Protein AF-A0A9Q3K5D6-F1 (afdb_monomer_lite)

Radius of gyration: 38.08 Å; chains: 1; bounding box: 99×66×70 Å

Structure (mmCIF, N/CA/C/O backbone):
data_AF-A0A9Q3K5D6-F1
#
_entry.id   AF-A0A9Q3K5D6-F1
#
loop_
_atom_site.group_PDB
_atom_site.id
_atom_site.type_symbol
_atom_site.label_atom_id
_atom_site.label_alt_id
_atom_site.label_comp_id
_atom_site.label_asym_id
_atom_site.label_entity_id
_atom_site.label_seq_id
_atom_site.pdbx_PDB_ins_code
_atom_site.Cartn_x
_atom_site.Cartn_y
_atom_site.Cartn_z
_atom_site.occupancy
_atom_site.B_iso_or_equiv
_atom_site.auth_seq_id
_atom_site.auth_comp_id
_atom_site.auth_asym_id
_atom_site.auth_atom_id
_atom_site.pdbx_PDB_model_num
ATOM 1 N N . MET A 1 1 ? 55.828 21.692 -36.231 1.00 49.97 1 MET A N 1
ATOM 2 C CA . MET A 1 1 ? 55.395 22.038 -37.602 1.00 49.97 1 MET A CA 1
ATOM 3 C C . MET A 1 1 ? 53.949 21.672 -37.956 1.00 49.97 1 MET A C 1
ATOM 5 O O . MET A 1 1 ? 53.431 22.328 -38.838 1.00 49.97 1 MET A O 1
ATOM 9 N N . ILE A 1 2 ? 53.250 20.724 -37.306 1.00 55.28 2 ILE A N 1
ATOM 10 C CA . ILE A 1 2 ? 51.821 20.450 -37.631 1.00 55.28 2 ILE A CA 1
ATOM 11 C C . ILE A 1 2 ? 50.836 21.124 -36.650 1.00 55.28 2 ILE A C 1
ATOM 13 O O . ILE A 1 2 ? 49.749 21.526 -37.046 1.00 55.28 2 ILE A O 1
ATOM 17 N N . LYS A 1 3 ? 51.221 21.328 -35.381 1.00 54.69 3 LYS A N 1
ATOM 18 C CA . LYS A 1 3 ? 50.350 21.934 -34.349 1.00 54.69 3 LYS A CA 1
ATOM 19 C C . LYS A 1 3 ? 50.015 23.411 -34.588 1.00 54.69 3 LYS A C 1
ATOM 21 O O . LYS A 1 3 ? 48.987 23.867 -34.122 1.00 54.69 3 LYS A O 1
ATOM 26 N N . GLU A 1 4 ? 50.862 24.134 -35.314 1.00 62.00 4 GLU A N 1
ATOM 27 C CA . GLU A 1 4 ? 50.670 25.563 -35.617 1.00 62.00 4 GLU A CA 1
ATOM 28 C C . GLU A 1 4 ? 49.671 25.796 -36.763 1.00 62.00 4 GLU A C 1
ATOM 30 O O . GLU A 1 4 ? 49.126 26.886 -36.890 1.00 62.00 4 GLU A O 1
ATOM 35 N N . LEU A 1 5 ? 49.410 24.769 -37.583 1.00 63.47 5 LEU A N 1
ATOM 36 C CA . LEU A 1 5 ? 48.482 24.825 -38.720 1.00 63.47 5 LEU A CA 1
ATOM 37 C C . LEU A 1 5 ? 47.028 24.526 -38.328 1.00 63.47 5 LEU A C 1
ATOM 39 O O . LEU A 1 5 ? 46.110 24.832 -39.087 1.00 63.47 5 LEU A O 1
ATOM 43 N N . HIS A 1 6 ? 46.804 23.916 -37.165 1.00 63.66 6 HIS A N 1
ATOM 44 C CA . HIS A 1 6 ? 45.480 23.517 -36.706 1.00 63.66 6 HIS A CA 1
ATOM 45 C C . HIS A 1 6 ? 45.083 24.346 -35.480 1.00 63.66 6 HIS A C 1
ATOM 47 O O . HIS A 1 6 ? 45.896 24.579 -34.592 1.00 63.66 6 HIS A O 1
ATOM 53 N N . GLY A 1 7 ? 43.836 24.828 -35.458 1.00 69.88 7 GLY A N 1
ATOM 54 C CA . GLY A 1 7 ? 43.315 25.691 -34.394 1.00 69.88 7 GLY A CA 1
ATOM 55 C C . GLY A 1 7 ? 43.288 25.028 -33.004 1.00 69.88 7 GLY A C 1
ATOM 56 O O . GLY A 1 7 ? 43.701 23.879 -32.848 1.00 69.88 7 GLY A O 1
ATOM 57 N N . PRO A 1 8 ? 42.737 25.705 -31.980 1.00 75.12 8 PRO A N 1
ATOM 58 C CA . PRO A 1 8 ? 42.823 25.278 -30.575 1.00 75.12 8 PRO A CA 1
ATOM 59 C C . PRO A 1 8 ? 42.240 23.884 -30.274 1.00 75.12 8 PRO A C 1
ATOM 61 O O . PRO A 1 8 ? 42.537 23.315 -29.230 1.00 75.12 8 PRO A O 1
ATOM 64 N N . ASN A 1 9 ? 41.448 23.312 -31.187 1.00 69.44 9 ASN A N 1
ATOM 65 C CA . ASN A 1 9 ? 40.806 22.003 -31.035 1.00 69.44 9 ASN A CA 1
ATOM 66 C C . ASN A 1 9 ? 41.599 20.844 -31.674 1.00 69.44 9 ASN A C 1
ATOM 68 O O . ASN A 1 9 ? 41.052 19.761 -31.880 1.00 69.44 9 ASN A O 1
ATOM 72 N N . ALA A 1 10 ? 42.862 21.059 -32.045 1.00 77.31 10 ALA A N 1
ATOM 73 C CA . ALA A 1 10 ? 43.699 20.026 -32.643 1.00 77.31 10 ALA A CA 1
ATOM 74 C C . ALA A 1 10 ? 44.128 18.967 -31.613 1.00 77.31 10 ALA A C 1
ATOM 76 O O . ALA A 1 10 ? 44.641 19.298 -30.545 1.00 77.31 10 ALA A O 1
ATOM 77 N N . VAL A 1 11 ? 43.982 17.685 -31.962 1.00 69.50 11 VAL A N 1
ATOM 78 C CA . VAL A 1 11 ? 44.403 16.552 -31.122 1.00 69.50 11 VAL A CA 1
ATOM 79 C C . VAL A 1 11 ? 45.403 15.692 -31.889 1.00 69.50 11 VAL A C 1
ATOM 81 O O . VAL A 1 11 ? 45.169 15.326 -33.039 1.00 69.50 11 VAL A O 1
ATOM 84 N N . GLN A 1 12 ? 46.528 15.371 -31.248 1.00 76.12 12 GLN A N 1
ATOM 85 C CA . GLN A 1 12 ? 47.529 14.448 -31.776 1.00 76.12 12 GLN A CA 1
ATOM 86 C C . GLN A 1 12 ? 47.226 13.040 -31.258 1.00 76.12 12 GLN A C 1
ATOM 88 O O . GLN A 1 12 ? 47.147 12.832 -30.049 1.00 76.12 12 GLN A O 1
ATOM 93 N N . LEU A 1 13 ? 47.055 12.088 -32.173 1.00 75.69 13 LEU A N 1
ATOM 94 C CA . LEU A 1 13 ? 46.846 10.679 -31.851 1.00 75.69 13 LEU A CA 1
ATOM 95 C C . LEU A 1 13 ? 48.121 9.900 -32.171 1.00 75.69 13 LEU A C 1
ATOM 97 O O . LEU A 1 13 ? 48.569 9.887 -33.316 1.00 75.69 13 LEU A O 1
ATOM 101 N N . GLU A 1 14 ? 48.696 9.253 -31.162 1.00 81.75 14 GLU A N 1
ATOM 102 C CA . GLU A 1 14 ? 49.824 8.334 -31.325 1.00 81.75 14 GLU A CA 1
ATOM 103 C C . GLU A 1 14 ? 49.285 6.901 -31.378 1.00 81.75 14 GLU A C 1
ATOM 105 O O . GLU A 1 14 ? 48.684 6.416 -30.420 1.00 81.75 14 GLU A O 1
ATOM 110 N N . LEU A 1 15 ? 49.446 6.235 -32.524 1.00 78.00 15 LEU A N 1
ATOM 111 C CA . LEU A 1 15 ? 48.993 4.857 -32.726 1.00 78.00 15 LEU A CA 1
ATOM 112 C C . LEU A 1 15 ? 50.128 3.886 -32.383 1.00 78.00 15 LEU A C 1
ATOM 114 O O . LEU A 1 15 ? 51.263 4.085 -32.812 1.00 78.00 15 LEU A O 1
ATOM 118 N N . THR A 1 16 ? 49.826 2.817 -31.647 1.00 83.69 16 THR A N 1
ATOM 119 C CA . THR A 1 16 ? 50.802 1.788 -31.249 1.00 83.69 16 THR A CA 1
ATOM 120 C C . THR A 1 16 ? 50.318 0.380 -31.614 1.00 83.69 16 THR A C 1
ATOM 122 O O . THR A 1 16 ? 49.123 0.134 -31.798 1.00 83.69 16 THR A O 1
ATOM 125 N N . GLY A 1 17 ? 51.259 -0.561 -31.762 1.00 82.56 17 GLY A N 1
ATOM 126 C CA . GLY A 1 17 ? 50.966 -1.971 -32.048 1.00 82.56 17 GLY A CA 1
ATOM 127 C C . GLY A 1 17 ? 50.401 -2.226 -33.453 1.00 82.56 17 GLY A C 1
ATOM 128 O O . GLY A 1 17 ? 50.842 -1.639 -34.437 1.00 82.56 17 GLY A O 1
ATOM 129 N N . GLU A 1 18 ? 49.407 -3.108 -33.560 1.00 76.94 18 GLU A N 1
ATOM 130 C CA . GLU A 1 18 ? 48.822 -3.566 -34.837 1.00 76.94 18 GLU A CA 1
ATOM 131 C C . GLU A 1 18 ? 48.029 -2.489 -35.604 1.00 76.94 18 GLU A C 1
ATOM 133 O O . GLU A 1 18 ? 47.612 -2.698 -36.745 1.00 76.94 18 GLU A O 1
ATOM 138 N N . VAL A 1 19 ? 47.785 -1.335 -34.979 1.00 73.31 19 VAL A N 1
ATOM 139 C CA . VAL A 1 19 ? 46.984 -0.238 -35.543 1.00 73.31 19 VAL A CA 1
ATOM 140 C C . VAL A 1 19 ? 47.844 0.724 -36.372 1.00 73.31 19 VAL A C 1
ATOM 142 O O . VAL A 1 19 ? 47.303 1.481 -37.169 1.00 73.31 19 VAL A O 1
ATOM 145 N N . VAL A 1 20 ? 49.178 0.643 -36.266 1.00 78.44 20 VAL A N 1
ATOM 146 C CA . VAL A 1 20 ? 50.133 1.481 -37.023 1.00 78.44 20 VAL A CA 1
ATOM 147 C C . VAL A 1 20 ? 49.985 1.293 -38.537 1.00 78.44 20 VAL A C 1
ATOM 149 O O . VAL A 1 20 ? 50.098 2.251 -39.295 1.00 78.44 20 VAL A O 1
ATOM 152 N N . ASN A 1 21 ? 49.675 0.069 -38.972 1.00 79.19 21 ASN A N 1
ATOM 153 C CA . ASN A 1 21 ? 49.534 -0.274 -40.390 1.00 79.19 21 ASN A CA 1
ATOM 154 C C . ASN A 1 21 ? 48.102 -0.092 -40.925 1.00 79.19 21 ASN A C 1
ATOM 156 O O . ASN A 1 21 ? 47.855 -0.331 -42.106 1.00 79.19 21 ASN A O 1
ATOM 160 N N . LYS A 1 22 ? 47.139 0.286 -40.073 1.00 80.50 22 LYS A N 1
ATOM 161 C CA . LYS A 1 22 ? 45.743 0.498 -40.476 1.00 80.50 22 LYS A CA 1
ATOM 162 C C . LYS A 1 22 ? 45.529 1.967 -40.821 1.00 80.50 22 LYS A C 1
ATOM 164 O O . LYS A 1 22 ? 45.903 2.853 -40.059 1.00 80.50 22 LYS A O 1
ATOM 169 N N . GLN A 1 23 ? 44.876 2.228 -41.951 1.00 78.00 23 GLN A N 1
ATOM 170 C CA . GLN A 1 23 ? 44.494 3.587 -42.320 1.00 78.00 23 GLN A CA 1
ATOM 171 C C . GLN A 1 23 ? 43.467 4.125 -41.308 1.00 78.00 23 GLN A C 1
ATOM 173 O O . GLN A 1 23 ? 42.450 3.461 -41.074 1.00 78.00 23 GLN A O 1
ATOM 178 N N . PRO A 1 24 ? 43.698 5.303 -40.696 1.00 76.44 24 PRO A N 1
ATOM 179 C CA . PRO A 1 24 ? 42.748 5.869 -39.752 1.00 76.44 24 PRO A CA 1
ATOM 180 C C . PRO A 1 24 ? 41.472 6.278 -40.496 1.00 76.44 24 PRO A C 1
ATOM 182 O O . PRO A 1 24 ? 41.465 7.236 -41.266 1.00 76.44 24 PRO A O 1
ATOM 185 N N . ASN A 1 25 ? 40.385 5.546 -40.257 1.00 78.88 25 ASN A N 1
ATOM 186 C CA . ASN A 1 25 ? 39.057 5.883 -40.755 1.00 78.88 25 ASN A CA 1
ATOM 187 C C . ASN A 1 25 ? 38.267 6.553 -39.636 1.00 78.88 25 ASN A C 1
ATOM 189 O O . ASN A 1 25 ? 37.804 5.895 -38.704 1.00 78.88 25 ASN A O 1
ATOM 193 N N . PHE A 1 26 ? 38.104 7.869 -39.735 1.00 75.06 26 PHE A N 1
ATOM 194 C CA . PHE A 1 26 ? 37.201 8.594 -38.853 1.00 75.06 26 PHE A CA 1
ATOM 195 C C . PHE A 1 26 ? 35.790 8.529 -39.434 1.00 75.06 26 PHE A C 1
ATOM 197 O O . PHE A 1 26 ? 35.598 8.879 -40.602 1.00 75.06 26 PHE A O 1
ATOM 204 N N . PRO A 1 27 ? 34.781 8.095 -38.662 1.00 79.31 27 PRO A N 1
ATOM 205 C CA . PRO A 1 27 ? 33.408 8.187 -39.121 1.00 79.31 27 PRO A CA 1
ATOM 206 C C . PRO A 1 27 ? 33.080 9.646 -39.450 1.00 79.31 27 PRO A C 1
ATOM 208 O O . PRO A 1 27 ? 33.392 10.565 -38.693 1.00 79.31 27 PRO A O 1
ATOM 211 N N . VAL A 1 28 ? 32.424 9.854 -40.593 1.00 66.69 28 VAL A N 1
ATOM 212 C CA . VAL A 1 28 ? 32.091 11.183 -41.142 1.00 66.69 28 VAL A CA 1
ATOM 213 C C . VAL A 1 28 ? 31.254 12.023 -40.160 1.00 66.69 28 VAL A C 1
ATOM 215 O O . VAL A 1 28 ? 31.229 13.250 -40.243 1.00 66.69 28 VAL A O 1
ATOM 218 N N . SER A 1 29 ? 30.606 11.378 -39.185 1.00 66.06 29 SER A N 1
ATOM 219 C CA . SER A 1 29 ? 29.871 12.017 -38.091 1.00 66.06 29 SER A CA 1
ATOM 220 C C . SER A 1 29 ? 30.747 12.749 -37.067 1.00 66.06 29 SER A C 1
ATOM 222 O O . SER A 1 29 ? 30.223 13.613 -36.375 1.00 66.06 29 SER A O 1
ATOM 224 N N . LEU A 1 30 ? 32.046 12.445 -36.962 1.00 65.25 30 LEU A N 1
ATOM 225 C CA . LEU A 1 30 ? 32.978 13.160 -36.073 1.00 65.25 30 LEU A CA 1
ATOM 226 C C . LEU A 1 30 ? 33.558 14.427 -36.711 1.00 65.25 30 LEU A C 1
ATOM 228 O O . LEU A 1 30 ? 34.052 15.299 -36.007 1.00 65.25 30 LEU A O 1
ATOM 232 N N . ILE A 1 31 ? 33.500 14.528 -38.040 1.00 68.50 31 ILE A N 1
ATOM 233 C CA . ILE A 1 31 ? 34.014 15.680 -38.794 1.00 68.50 31 ILE A CA 1
ATOM 234 C C . ILE A 1 31 ? 32.974 16.805 -38.830 1.00 68.50 31 ILE A C 1
ATOM 236 O O . ILE A 1 31 ? 33.317 17.981 -38.937 1.00 68.50 31 ILE A O 1
ATOM 240 N N . LYS A 1 32 ? 31.685 16.459 -38.746 1.00 74.44 32 LYS A N 1
ATOM 241 C CA . LYS A 1 32 ? 30.605 17.440 -38.821 1.00 74.44 32 LYS A CA 1
ATOM 242 C C . LYS A 1 32 ? 30.405 18.115 -37.461 1.00 74.44 32 LYS A C 1
ATOM 244 O O . LYS A 1 32 ? 30.108 17.418 -36.492 1.00 74.44 32 LYS A O 1
ATOM 249 N N . PRO A 1 33 ? 30.503 19.452 -37.376 1.00 70.44 33 PRO A N 1
ATOM 250 C CA . PRO A 1 33 ? 30.134 20.156 -36.160 1.00 70.44 33 PRO A CA 1
ATOM 251 C C . PRO A 1 33 ? 28.634 19.961 -35.909 1.00 70.44 33 PRO A C 1
ATOM 253 O O . PRO A 1 33 ? 27.808 20.251 -36.775 1.00 70.44 33 PRO A O 1
ATOM 256 N N . TYR A 1 34 ? 28.277 19.465 -34.724 1.00 72.38 34 TYR A N 1
ATOM 257 C CA . TYR A 1 34 ? 26.889 19.457 -34.273 1.00 72.38 34 TYR A CA 1
ATOM 258 C C . TYR A 1 34 ? 26.509 20.889 -33.894 1.00 72.38 34 TYR A C 1
ATOM 260 O O . TYR A 1 34 ? 26.750 21.324 -32.770 1.00 72.38 34 TYR A O 1
ATOM 268 N N . SER A 1 35 ? 25.950 21.644 -34.839 1.00 73.38 35 SER A N 1
ATOM 269 C CA . SER A 1 35 ? 25.267 22.890 -34.507 1.00 73.38 35 SER A CA 1
ATOM 270 C C . SER A 1 35 ? 23.906 22.581 -33.887 1.00 73.38 35 SER A C 1
ATOM 272 O O . SER A 1 35 ? 23.237 21.599 -34.231 1.00 73.38 35 SER A O 1
ATOM 274 N N . SER A 1 36 ? 23.477 23.430 -32.955 1.00 74.69 36 SER A N 1
ATOM 275 C CA . SER A 1 36 ? 22.073 23.476 -32.561 1.00 74.69 36 SER A CA 1
ATOM 276 C C . SER A 1 36 ? 21.225 23.701 -33.812 1.00 74.69 36 SER A C 1
ATOM 278 O O . SER A 1 36 ? 21.538 24.580 -34.610 1.00 74.69 36 SER A O 1
ATOM 280 N N . SER A 1 37 ? 20.160 22.923 -33.996 1.00 73.62 37 SER A N 1
ATOM 281 C CA . SER A 1 37 ? 19.261 23.122 -35.132 1.00 73.62 37 SER A CA 1
ATOM 282 C C . SER A 1 37 ? 18.631 24.515 -35.085 1.00 73.62 37 SER A C 1
ATOM 284 O O . SER A 1 37 ? 18.013 24.856 -34.072 1.00 73.62 37 SER A O 1
ATOM 286 N N . ASP A 1 38 ? 18.732 25.270 -36.180 1.00 78.25 38 ASP A N 1
ATOM 287 C CA . ASP A 1 38 ? 18.097 26.582 -36.313 1.00 78.25 38 ASP A CA 1
ATOM 288 C C . ASP A 1 38 ? 16.581 26.469 -36.138 1.00 78.25 38 ASP A C 1
ATOM 290 O O . ASP A 1 38 ? 15.887 25.792 -36.904 1.00 78.25 38 ASP A O 1
ATOM 294 N N . LYS A 1 39 ? 16.063 27.134 -35.101 1.00 75.69 39 LYS A N 1
ATOM 295 C CA . LYS A 1 39 ? 14.637 27.104 -34.745 1.00 75.69 39 LYS A CA 1
ATOM 296 C C . LYS A 1 39 ? 13.756 27.780 -35.798 1.00 75.69 39 LYS A C 1
ATOM 298 O O . LYS A 1 39 ? 12.592 27.413 -35.926 1.00 75.69 39 LYS A O 1
ATOM 303 N N . GLU A 1 40 ? 14.314 28.725 -36.552 1.00 75.94 40 GLU A N 1
ATOM 304 C CA . GLU A 1 40 ? 13.621 29.443 -37.628 1.00 75.94 40 GLU A CA 1
ATOM 305 C C . GLU A 1 40 ? 13.468 28.576 -38.885 1.00 75.94 40 GLU A C 1
ATOM 307 O O . GLU A 1 40 ? 12.383 28.515 -39.458 1.00 75.94 40 GLU A O 1
ATOM 312 N N . LEU A 1 41 ? 14.512 27.828 -39.268 1.00 77.50 41 LEU A N 1
ATOM 313 C CA . LEU A 1 41 ? 14.459 26.896 -40.403 1.00 77.50 41 LEU A CA 1
ATOM 314 C C . LEU A 1 41 ? 13.640 25.633 -40.107 1.00 77.50 41 LEU A C 1
ATOM 316 O O . LEU A 1 41 ? 13.067 25.040 -41.019 1.00 77.50 41 LEU A O 1
ATOM 320 N N . PHE A 1 42 ? 13.595 25.197 -38.845 1.00 77.06 42 PHE A N 1
ATOM 321 C CA . PHE A 1 42 ? 12.948 23.947 -38.445 1.00 77.06 42 PHE A CA 1
ATOM 322 C C . PHE A 1 42 ? 11.908 24.154 -37.337 1.00 77.06 42 PHE A C 1
ATOM 324 O O . PHE A 1 42 ? 11.942 23.480 -36.304 1.00 77.06 42 PHE A O 1
ATOM 331 N N . SER A 1 43 ? 10.942 25.044 -37.570 1.00 76.94 43 SER A N 1
ATOM 332 C CA . SER A 1 43 ? 9.868 25.383 -36.620 1.00 76.94 43 SER A CA 1
ATOM 333 C C . SER A 1 43 ? 9.036 24.178 -36.148 1.00 76.94 43 SER A C 1
ATOM 335 O O . SER A 1 43 ? 8.571 24.151 -35.008 1.00 76.94 43 SER A O 1
ATOM 337 N N . LEU A 1 44 ? 8.919 23.137 -36.979 1.00 75.81 44 LEU A N 1
ATOM 338 C CA . LEU A 1 44 ? 8.206 21.887 -36.677 1.00 75.81 44 LEU A CA 1
ATOM 339 C C . LEU A 1 44 ? 8.962 20.939 -35.727 1.00 75.81 44 LEU A C 1
ATOM 341 O O . LEU A 1 44 ? 8.393 19.952 -35.270 1.00 75.81 44 LEU A O 1
ATOM 345 N N . ARG A 1 45 ? 10.243 21.200 -35.421 1.00 74.62 45 ARG A N 1
ATOM 346 C CA . ARG A 1 45 ? 11.021 20.401 -34.450 1.00 74.62 45 ARG A CA 1
ATOM 347 C C . ARG A 1 45 ? 10.796 20.824 -33.003 1.00 74.62 45 ARG A C 1
ATOM 349 O O . ARG A 1 45 ? 11.315 20.171 -32.095 1.00 74.62 45 ARG A O 1
ATOM 356 N N . ASN A 1 46 ? 10.041 21.897 -32.775 1.00 75.25 46 ASN A N 1
ATOM 357 C CA . ASN A 1 46 ? 9.609 22.260 -31.438 1.00 75.25 46 ASN A CA 1
ATOM 358 C C . ASN A 1 46 ? 8.681 21.154 -30.933 1.00 75.25 46 ASN A C 1
ATOM 360 O O . ASN A 1 46 ? 7.562 20.998 -31.417 1.00 75.25 46 ASN A O 1
ATOM 364 N N . LYS A 1 47 ? 9.182 20.341 -29.996 1.00 72.62 47 LYS A N 1
ATOM 365 C CA . LYS A 1 47 ? 8.357 19.329 -29.339 1.00 72.62 47 LYS A CA 1
ATOM 366 C C . LYS A 1 47 ? 7.171 20.055 -28.699 1.00 72.62 47 LYS A C 1
ATOM 368 O O . LYS A 1 47 ? 7.412 21.056 -28.016 1.00 72.62 47 LYS A O 1
ATOM 373 N N . PRO A 1 48 ? 5.928 19.590 -28.908 1.00 77.38 48 PRO A N 1
ATOM 374 C CA . PRO A 1 48 ? 4.808 20.136 -28.163 1.00 77.38 48 PRO A CA 1
ATOM 375 C C . PRO A 1 48 ? 5.118 20.010 -26.664 1.00 77.38 48 PRO A C 1
ATOM 377 O O . PRO A 1 48 ? 5.805 19.055 -26.269 1.00 77.38 48 PRO A O 1
ATOM 380 N N . PRO A 1 49 ? 4.672 20.967 -25.832 1.00 76.06 49 PRO A N 1
ATOM 381 C CA . PRO A 1 49 ? 4.756 20.799 -24.394 1.00 76.06 49 PRO A CA 1
ATOM 382 C C . PRO A 1 49 ? 4.122 19.452 -24.050 1.00 76.06 49 PRO A C 1
ATOM 384 O O . PRO A 1 49 ? 2.993 19.175 -24.451 1.00 76.06 49 PRO A O 1
ATOM 387 N N . LEU A 1 50 ? 4.884 18.586 -23.382 1.00 75.44 50 LEU A N 1
ATOM 388 C CA . LEU A 1 50 ? 4.345 17.339 -22.862 1.00 75.44 50 LEU A CA 1
ATOM 389 C C . LEU A 1 50 ? 3.269 17.717 -21.846 1.00 75.44 50 LEU A C 1
ATOM 391 O O . LEU A 1 50 ? 3.592 18.230 -20.774 1.00 75.44 50 LEU A O 1
ATOM 395 N N . GLU A 1 51 ? 2.006 17.486 -22.193 1.00 78.06 51 GLU A N 1
ATOM 396 C CA . GLU A 1 51 ? 0.923 17.485 -21.219 1.00 78.06 51 GLU A CA 1
ATOM 397 C C . GLU A 1 51 ? 1.203 16.337 -20.253 1.00 78.06 51 GLU A C 1
ATOM 399 O O . GLU A 1 51 ? 1.054 15.159 -20.582 1.00 78.06 51 GLU A O 1
ATOM 404 N N . VAL A 1 52 ? 1.713 16.681 -19.072 1.00 76.12 52 VAL A N 1
ATOM 405 C CA . VAL A 1 52 ? 1.853 15.719 -17.986 1.00 76.12 52 VAL A CA 1
ATOM 406 C C . VAL A 1 52 ? 0.429 15.405 -17.532 1.00 76.12 52 VAL A C 1
ATOM 408 O O . VAL A 1 52 ? -0.267 16.330 -17.108 1.00 76.12 52 VAL A O 1
ATOM 411 N N . PRO A 1 53 ? -0.047 14.152 -17.637 1.00 78.62 53 PRO A N 1
ATOM 412 C CA . PRO A 1 53 ? -1.371 13.817 -17.143 1.00 78.62 53 PRO A CA 1
ATOM 413 C C . PRO A 1 53 ? -1.434 14.155 -15.652 1.00 78.62 53 PRO A C 1
ATOM 415 O O . PRO A 1 53 ? -0.532 13.791 -14.893 1.00 78.62 53 PRO A O 1
ATOM 418 N N . HIS A 1 54 ? -2.482 14.872 -15.240 1.00 71.75 54 HIS A N 1
ATOM 419 C CA . HIS A 1 54 ? -2.737 15.128 -13.829 1.00 71.75 54 HIS A CA 1
ATOM 420 C C . HIS A 1 54 ? -2.866 13.777 -13.116 1.00 71.75 54 HIS A C 1
ATOM 422 O O . HIS A 1 54 ? -3.782 13.005 -13.394 1.00 71.75 54 HIS A O 1
ATOM 428 N N . LEU A 1 55 ? -1.921 13.474 -12.224 1.00 66.38 55 LEU A N 1
ATOM 429 C CA . LEU A 1 55 ? -2.072 12.383 -11.271 1.00 66.38 55 LEU A CA 1
ATOM 430 C C . LEU A 1 55 ? -3.254 12.757 -10.381 1.00 66.38 55 LEU A C 1
ATOM 432 O O . LEU A 1 55 ? -3.178 13.750 -9.661 1.00 66.38 55 LEU A O 1
ATOM 436 N N . GLU A 1 56 ? -4.351 12.007 -10.464 1.00 65.88 56 GLU A N 1
ATOM 437 C CA . GLU A 1 56 ? -5.467 12.162 -9.537 1.00 65.88 56 GLU A CA 1
ATOM 438 C C . GLU A 1 56 ? -4.934 11.955 -8.112 1.00 65.88 56 GLU A C 1
ATOM 440 O O . GLU A 1 56 ? -4.629 10.838 -7.685 1.00 65.88 56 GLU A O 1
ATOM 445 N N . GLU A 1 57 ? -4.758 13.053 -7.379 1.00 63.19 57 GLU A N 1
ATOM 446 C CA . GLU A 1 57 ? -4.418 13.026 -5.964 1.00 63.19 57 GLU A CA 1
ATOM 447 C C . GLU A 1 57 ? -5.623 12.493 -5.190 1.00 63.19 57 GLU A C 1
ATOM 449 O O . GLU A 1 57 ? -6.465 13.242 -4.705 1.00 63.19 57 GLU A O 1
ATOM 454 N N . GLY A 1 58 ? -5.717 11.171 -5.080 1.00 60.09 58 GLY A N 1
ATOM 455 C CA . GLY A 1 58 ? -6.658 10.544 -4.165 1.00 60.09 58 GLY A CA 1
ATOM 456 C C . GLY A 1 58 ? -7.417 9.376 -4.754 1.00 60.09 58 GLY A C 1
ATOM 457 O O . GLY A 1 58 ? -8.644 9.355 -4.705 1.00 60.09 58 GLY A O 1
ATOM 458 N N . GLU A 1 59 ? -6.712 8.330 -5.187 1.00 61.78 59 GLU A N 1
ATOM 459 C CA . GLU A 1 59 ? -7.325 7.012 -5.056 1.00 61.78 59 GLU A CA 1
ATOM 460 C C . GLU A 1 59 ? -7.671 6.810 -3.573 1.00 61.78 59 GLU A C 1
ATOM 462 O O . GLU A 1 59 ? -6.784 6.773 -2.711 1.00 61.78 59 GLU A O 1
ATOM 467 N N . GLU A 1 60 ? -8.968 6.721 -3.267 1.00 66.75 60 GLU A N 1
ATOM 468 C CA . GLU A 1 60 ? -9.460 6.416 -1.927 1.00 66.75 60 GLU A CA 1
ATOM 469 C C . GLU A 1 60 ? -8.664 5.238 -1.357 1.00 66.75 60 GLU A C 1
ATOM 471 O O . GLU A 1 60 ? -8.607 4.158 -1.954 1.00 66.75 60 GLU A O 1
ATOM 476 N N . GLN A 1 61 ? -8.016 5.444 -0.209 1.00 70.50 61 GLN A N 1
ATOM 477 C CA . GLN A 1 61 ? -7.136 4.448 0.396 1.00 70.50 61 GLN A CA 1
ATOM 478 C C . GLN A 1 61 ? -7.941 3.213 0.816 1.00 70.50 61 GLN A C 1
ATOM 480 O O . GLN A 1 61 ? -8.485 3.125 1.920 1.00 70.50 61 GLN A O 1
ATOM 485 N N . LYS A 1 62 ? -8.029 2.231 -0.085 1.00 82.19 62 LYS A N 1
ATOM 486 C CA . LYS A 1 62 ? -8.748 0.981 0.161 1.00 82.19 62 LYS A CA 1
ATOM 487 C C . LYS A 1 62 ? -7.934 0.116 1.114 1.00 82.19 62 LYS A C 1
ATOM 489 O O . LYS A 1 62 ? -6.866 -0.402 0.776 1.00 82.19 62 LYS A O 1
ATOM 494 N N . THR A 1 63 ? -8.464 -0.043 2.319 1.00 85.12 63 THR A N 1
ATOM 495 C CA . THR A 1 63 ? -7.897 -0.904 3.354 1.00 85.12 63 THR A CA 1
ATOM 496 C C . THR A 1 63 ? -8.167 -2.373 3.010 1.00 85.12 63 THR A C 1
ATOM 498 O O . THR A 1 63 ? -9.270 -2.745 2.605 1.00 85.12 63 THR A O 1
ATOM 501 N N . VAL A 1 64 ? -7.147 -3.230 3.125 1.00 86.88 64 VAL A N 1
ATOM 502 C CA . VAL A 1 64 ? -7.251 -4.658 2.764 1.00 86.88 64 VAL A CA 1
ATOM 503 C C . VAL A 1 64 ? -7.325 -5.537 3.996 1.00 86.88 64 VAL A C 1
ATOM 505 O O . VAL A 1 64 ? -8.149 -6.453 4.059 1.00 86.88 64 VAL A O 1
ATOM 508 N N . LYS A 1 65 ? -6.440 -5.298 4.968 1.00 91.31 65 LYS A N 1
ATOM 509 C CA . LYS A 1 65 ? -6.272 -6.198 6.109 1.00 91.31 65 LYS A CA 1
ATOM 510 C C . LYS A 1 65 ? -5.759 -5.468 7.345 1.00 91.31 65 LYS A C 1
ATOM 512 O O . LYS A 1 65 ? -4.919 -4.581 7.249 1.00 91.31 65 LYS A O 1
ATOM 517 N N . VAL A 1 66 ? -6.224 -5.904 8.514 1.00 94.69 66 VAL A N 1
ATOM 518 C CA . VAL A 1 66 ? -5.626 -5.551 9.808 1.00 94.69 66 VAL A CA 1
ATOM 519 C C . VAL A 1 66 ? -4.545 -6.576 10.137 1.00 94.69 66 VAL A C 1
ATOM 521 O O . VAL A 1 66 ? -4.813 -7.777 10.142 1.00 94.69 66 VAL A O 1
ATOM 524 N N . HIS A 1 67 ? -3.323 -6.112 10.389 1.00 92.44 67 HIS A N 1
ATOM 525 C CA . HIS A 1 67 ? -2.168 -6.972 10.638 1.00 92.44 67 HIS A CA 1
ATOM 526 C C . HIS A 1 67 ? -1.863 -7.143 12.130 1.00 92.44 67 HIS A C 1
ATOM 528 O O . HIS A 1 67 ? -1.554 -8.247 12.577 1.00 92.44 67 HIS A O 1
ATOM 534 N N . LYS A 1 68 ? -1.948 -6.062 12.915 1.00 93.19 68 LYS A N 1
ATOM 535 C CA . LYS A 1 68 ? -1.636 -6.063 14.353 1.00 93.19 68 LYS A CA 1
ATOM 536 C C . LYS A 1 68 ? -2.642 -5.221 15.127 1.00 93.19 68 LYS A C 1
ATOM 538 O O . LYS A 1 68 ? -3.242 -4.300 14.584 1.00 93.19 68 LYS A O 1
ATOM 543 N N . GLU A 1 69 ? -2.786 -5.525 16.411 1.00 93.88 69 GLU A N 1
ATOM 544 C CA . GLU A 1 69 ? -3.495 -4.681 17.374 1.00 93.88 69 GLU A CA 1
ATOM 545 C C . GLU A 1 69 ? -2.514 -4.227 18.458 1.00 93.88 69 GLU A C 1
ATOM 547 O O . GLU A 1 69 ? -1.636 -4.995 18.861 1.00 93.88 69 GLU A O 1
ATOM 552 N N . ARG A 1 70 ? -2.667 -2.995 18.944 1.00 92.50 70 ARG A N 1
ATOM 553 C CA . ARG A 1 70 ? -1.949 -2.496 20.119 1.00 92.50 70 ARG A CA 1
ATOM 554 C C . ARG A 1 70 ? -2.884 -1.722 21.036 1.00 92.50 70 ARG A C 1
ATOM 556 O O . ARG A 1 70 ? -3.867 -1.124 20.601 1.00 92.50 70 ARG A O 1
ATOM 563 N N . ARG A 1 71 ? -2.564 -1.737 22.328 1.00 89.75 71 ARG A N 1
ATOM 564 C CA . ARG A 1 71 ? -3.188 -0.869 23.329 1.00 89.75 71 ARG A CA 1
ATOM 565 C C . ARG A 1 71 ? -2.242 0.283 23.619 1.00 89.75 71 ARG A C 1
ATOM 567 O O . ARG A 1 71 ? -1.095 0.053 23.994 1.00 89.75 71 ARG A O 1
ATOM 574 N N . THR A 1 72 ? -2.727 1.503 23.450 1.00 86.25 72 THR A N 1
ATOM 575 C CA . THR A 1 72 ? -1.956 2.705 23.763 1.00 86.25 72 THR A CA 1
ATOM 576 C C . THR A 1 72 ? -2.014 2.944 25.270 1.00 86.25 72 THR A C 1
ATOM 578 O O . THR A 1 72 ? -3.093 2.938 25.851 1.00 86.25 72 THR A O 1
ATOM 581 N N . ARG A 1 73 ? -0.866 3.163 25.928 1.00 80.38 73 ARG A N 1
ATOM 582 C CA . ARG A 1 73 ? -0.776 3.290 27.401 1.00 80.38 73 ARG A CA 1
ATOM 583 C C . ARG A 1 73 ? -1.702 4.373 27.973 1.00 80.38 73 ARG A C 1
ATOM 585 O O . ARG A 1 73 ? -2.232 4.209 29.064 1.00 80.38 73 ARG A O 1
ATOM 592 N N . ASN A 1 74 ? -1.919 5.440 27.205 1.00 77.12 74 ASN A N 1
ATOM 593 C CA . ASN A 1 74 ? -2.653 6.627 27.643 1.00 77.12 74 ASN A CA 1
ATOM 594 C C . ASN A 1 74 ? -4.125 6.648 27.197 1.00 77.12 74 ASN A C 1
ATOM 596 O O . ASN A 1 74 ? -4.878 7.506 27.646 1.00 77.12 74 ASN A O 1
ATOM 600 N N . LYS A 1 75 ? -4.558 5.733 26.319 1.00 77.12 75 LYS A N 1
ATOM 601 C CA . LYS A 1 75 ? -5.932 5.702 25.793 1.00 77.12 75 LYS A CA 1
ATOM 602 C C . LYS A 1 75 ? -6.579 4.355 26.106 1.00 77.12 75 LYS A C 1
ATOM 604 O O . LYS A 1 75 ? -5.977 3.307 25.912 1.00 77.12 75 LYS A O 1
ATOM 609 N N . LYS A 1 76 ? -7.847 4.369 26.535 1.00 83.62 76 LYS A N 1
ATOM 610 C CA . LYS A 1 76 ? -8.656 3.137 26.673 1.00 83.62 76 LYS A CA 1
ATOM 611 C C . LYS A 1 76 ? -8.961 2.476 25.320 1.00 83.62 76 LYS A C 1
ATOM 613 O O . LYS A 1 76 ? -9.427 1.338 25.278 1.00 83.62 76 LYS A O 1
ATOM 618 N N . GLU A 1 77 ? -8.706 3.184 24.225 1.00 88.06 77 GLU A N 1
ATOM 619 C CA . GLU A 1 77 ? -8.957 2.735 22.862 1.00 88.06 77 GLU A CA 1
ATOM 620 C C . GLU A 1 77 ? -7.821 1.845 22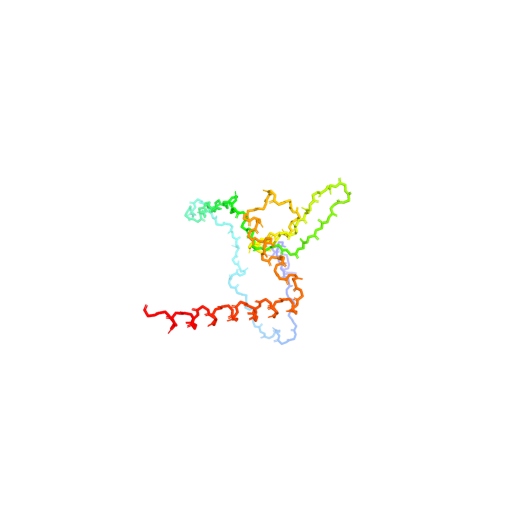.332 1.00 88.06 77 GLU A C 1
ATOM 622 O O . GLU A 1 77 ? -6.662 1.948 22.741 1.00 88.06 77 GLU A O 1
ATOM 627 N N . ARG A 1 78 ? -8.173 0.926 21.426 1.00 90.50 78 ARG A N 1
ATOM 628 C CA . ARG A 1 78 ? -7.217 0.066 20.719 1.00 90.50 78 ARG A CA 1
ATOM 629 C C . ARG A 1 78 ? -6.919 0.661 19.352 1.00 90.50 78 ARG A C 1
ATOM 631 O O . ARG A 1 78 ? -7.839 1.101 18.665 1.00 90.50 78 ARG A O 1
ATOM 638 N N . GLU A 1 79 ? -5.658 0.590 18.957 1.00 94.06 79 GLU A N 1
ATOM 639 C CA . GLU A 1 79 ? -5.207 0.943 17.616 1.00 94.06 79 GLU A CA 1
ATOM 640 C C . GLU A 1 79 ? -4.898 -0.327 16.829 1.00 94.06 79 GLU A C 1
ATOM 642 O O . GLU A 1 79 ? -4.433 -1.337 17.376 1.00 94.06 79 GLU A O 1
ATOM 647 N N . TYR A 1 80 ? -5.145 -0.263 15.529 1.00 94.75 80 TYR A N 1
ATOM 648 C CA . TYR A 1 80 ? -4.987 -1.377 14.613 1.00 94.75 80 TYR A CA 1
ATOM 649 C C . TYR A 1 80 ? -4.041 -0.974 13.488 1.00 94.75 80 TYR A C 1
ATOM 651 O O . TYR A 1 80 ? -4.187 0.094 12.900 1.00 94.75 80 TYR A O 1
ATOM 659 N N . LEU A 1 81 ? -3.060 -1.828 13.204 1.00 95.31 81 LEU A N 1
ATOM 660 C CA . LEU A 1 81 ? -2.138 -1.644 12.091 1.00 95.31 81 LEU A CA 1
ATOM 661 C C . LEU A 1 81 ? -2.827 -2.117 10.816 1.00 95.31 81 LEU A C 1
ATOM 663 O O . LEU A 1 81 ? -3.099 -3.314 10.668 1.00 95.31 81 LEU A O 1
ATOM 667 N N . VAL A 1 82 ? -3.124 -1.180 9.926 1.00 94.69 82 VAL A N 1
ATOM 668 C CA . VAL A 1 82 ? -3.871 -1.424 8.696 1.00 94.69 82 VAL A CA 1
ATOM 669 C C . VAL A 1 82 ? -2.927 -1.442 7.509 1.00 94.69 82 VAL A C 1
ATOM 671 O O . VAL A 1 82 ? -2.114 -0.537 7.338 1.00 94.69 82 VAL A O 1
ATOM 674 N N . ARG A 1 83 ? -3.084 -2.481 6.690 1.00 92.19 83 ARG A N 1
ATOM 675 C CA . ARG A 1 83 ? -2.419 -2.642 5.404 1.00 92.19 83 ARG A CA 1
ATOM 676 C C . ARG A 1 83 ? -3.345 -2.228 4.273 1.00 92.19 83 ARG A C 1
ATOM 678 O O . ARG A 1 83 ? -4.487 -2.703 4.183 1.00 92.19 83 ARG A O 1
ATOM 685 N N . TYR A 1 84 ? -2.826 -1.374 3.406 1.00 91.25 84 TYR A N 1
ATOM 686 C CA . TYR A 1 84 ? -3.521 -0.872 2.229 1.00 91.25 84 TYR A CA 1
ATOM 687 C C . TYR A 1 84 ? -3.354 -1.804 1.031 1.00 91.25 84 TYR A C 1
ATOM 689 O O . TYR A 1 84 ? -2.486 -2.678 1.008 1.00 91.25 84 TYR A O 1
ATOM 697 N N . ARG A 1 85 ? -4.232 -1.643 0.037 1.00 87.81 85 ARG A N 1
ATOM 698 C CA . ARG A 1 85 ? -4.153 -2.399 -1.220 1.00 87.81 85 ARG A CA 1
ATOM 699 C C . ARG A 1 85 ? -2.940 -1.999 -2.045 1.00 87.81 85 ARG A C 1
ATOM 701 O O . ARG A 1 85 ? -2.330 -2.857 -2.677 1.00 87.81 85 ARG A O 1
ATOM 708 N N . ASN A 1 86 ? -2.623 -0.710 -2.033 1.00 84.56 86 ASN A N 1
ATOM 709 C CA . ASN A 1 86 ? -1.551 -0.156 -2.837 1.00 84.56 86 ASN A CA 1
ATOM 710 C C . ASN A 1 86 ? -0.222 -0.408 -2.109 1.00 84.56 86 ASN A C 1
ATOM 712 O O . ASN A 1 86 ? -0.061 0.070 -0.986 1.00 84.56 86 ASN A O 1
ATOM 716 N N . PRO A 1 87 ? 0.730 -1.139 -2.718 1.00 75.12 87 PRO A N 1
ATOM 717 C CA . PRO A 1 87 ? 1.986 -1.514 -2.063 1.00 75.12 87 PRO A CA 1
ATOM 718 C C . PRO A 1 87 ? 2.903 -0.314 -1.794 1.00 75.12 87 PRO A C 1
ATOM 720 O O . PRO A 1 87 ? 3.801 -0.404 -0.967 1.00 75.12 87 PRO A O 1
ATOM 723 N N . THR A 1 88 ? 2.667 0.810 -2.472 1.00 82.44 88 THR A N 1
ATOM 724 C CA . THR A 1 88 ? 3.369 2.080 -2.250 1.00 82.44 88 THR A CA 1
ATOM 725 C C . THR A 1 88 ? 2.982 2.738 -0.923 1.00 82.44 88 THR A C 1
ATOM 727 O O . THR A 1 88 ? 3.729 3.559 -0.403 1.00 82.44 88 THR A O 1
ATOM 730 N N . GLN A 1 89 ? 1.804 2.419 -0.374 1.00 82.75 89 GLN A N 1
ATOM 731 C CA . GLN A 1 89 ? 1.326 3.012 0.872 1.00 82.75 89 GLN A CA 1
ATOM 732 C C . GLN A 1 89 ? 1.834 2.217 2.073 1.00 82.75 89 GLN A C 1
ATOM 734 O O . GLN A 1 89 ? 1.632 1.008 2.168 1.00 82.75 89 GLN A O 1
ATOM 739 N N . GLU A 1 90 ? 2.458 2.921 3.013 1.00 88.44 90 GLU A N 1
ATOM 740 C CA . GLU A 1 90 ? 2.952 2.326 4.251 1.00 88.44 90 GLU A CA 1
ATOM 741 C C . GLU A 1 90 ? 1.814 1.921 5.201 1.00 88.44 90 GLU A C 1
ATOM 743 O O . GLU A 1 90 ? 0.751 2.551 5.246 1.00 88.44 90 GLU A O 1
ATOM 748 N N . ASP A 1 91 ? 2.059 0.876 5.996 1.00 92.69 91 ASP A N 1
ATOM 749 C CA . ASP A 1 91 ? 1.120 0.383 7.004 1.00 92.69 91 ASP A CA 1
ATOM 750 C C . ASP A 1 91 ? 0.961 1.429 8.133 1.00 92.69 91 ASP A C 1
ATOM 752 O O . ASP A 1 91 ? 1.938 1.846 8.761 1.00 92.69 91 ASP A O 1
ATOM 756 N N . LYS A 1 92 ? -0.280 1.834 8.441 1.00 92.88 92 LYS A N 1
ATOM 757 C CA . LYS A 1 92 ? -0.577 2.887 9.436 1.00 92.88 92 LYS A CA 1
ATOM 758 C C . LYS A 1 92 ? -1.346 2.355 10.639 1.00 92.88 92 LYS A C 1
ATOM 760 O O . LYS A 1 92 ? -2.179 1.457 10.519 1.00 92.88 92 LYS A O 1
ATOM 765 N N . TRP A 1 93 ? -1.084 2.934 11.811 1.00 94.19 93 TRP A N 1
ATOM 766 C CA . TRP A 1 93 ? -1.862 2.682 13.026 1.00 94.19 93 TRP A CA 1
ATOM 767 C C . TRP A 1 93 ? -3.085 3.594 13.055 1.00 94.19 93 TRP A C 1
ATOM 769 O O . TRP A 1 93 ? -2.940 4.810 13.132 1.00 94.19 93 TRP A O 1
ATOM 779 N N . LEU A 1 94 ? -4.275 3.000 13.008 1.00 93.69 94 LEU A N 1
ATOM 780 C CA . LEU A 1 94 ? -5.546 3.720 12.976 1.00 93.69 94 LEU A CA 1
ATOM 781 C C . LEU A 1 94 ? -6.485 3.253 14.089 1.00 93.69 94 LEU A C 1
ATOM 783 O O . LEU A 1 94 ? -6.406 2.116 14.571 1.00 93.69 94 LEU A O 1
ATOM 787 N N . LEU A 1 95 ? -7.396 4.138 14.490 1.00 93.38 95 LEU A N 1
ATOM 788 C CA . LEU A 1 95 ? -8.515 3.790 15.359 1.00 93.38 95 LEU A CA 1
ATOM 789 C C . LEU A 1 95 ? -9.602 3.093 14.547 1.00 93.38 95 LEU A C 1
ATOM 791 O O . LEU A 1 95 ? -9.695 3.258 13.338 1.00 93.38 95 LEU A O 1
ATOM 795 N N . LEU A 1 96 ? -10.483 2.350 15.219 1.00 90.81 96 LEU A N 1
ATOM 796 C CA . LEU A 1 96 ? -11.568 1.640 14.533 1.00 90.81 96 LEU A CA 1
ATOM 797 C C . LEU A 1 96 ? -12.482 2.574 13.720 1.00 90.81 96 LEU A C 1
ATOM 799 O O . LEU A 1 96 ? -12.977 2.172 12.673 1.00 90.81 96 LEU A O 1
ATOM 803 N N . LYS A 1 97 ? -12.682 3.810 14.190 1.00 91.12 97 LYS A N 1
ATOM 804 C CA . LYS A 1 97 ? -13.541 4.811 13.539 1.00 91.12 97 LYS A CA 1
ATOM 805 C C . LYS A 1 97 ? -12.986 5.282 12.193 1.00 91.12 97 LYS A C 1
ATOM 807 O O . LYS A 1 97 ? -13.764 5.603 11.304 1.00 91.12 97 LYS A O 1
ATOM 812 N N . ASP A 1 98 ? -11.666 5.259 12.040 1.00 91.06 98 ASP A N 1
ATOM 813 C CA . ASP A 1 98 ? -10.972 5.801 10.868 1.00 91.06 98 ASP A CA 1
ATOM 814 C C . ASP A 1 98 ? -10.755 4.734 9.781 1.00 91.06 98 ASP A C 1
ATOM 816 O O . ASP A 1 98 ? -10.208 5.010 8.716 1.00 91.06 98 ASP A O 1
ATOM 820 N N . ILE A 1 99 ? -11.158 3.485 10.044 1.00 90.56 99 ILE A N 1
ATOM 821 C CA . ILE A 1 99 ? -10.953 2.356 9.136 1.00 90.56 99 ILE A CA 1
ATOM 822 C C . ILE A 1 99 ? -12.211 2.132 8.303 1.00 90.56 99 ILE A C 1
ATOM 824 O O . ILE A 1 99 ? -13.272 1.768 8.818 1.00 90.56 99 ILE A O 1
ATOM 828 N N . THR A 1 100 ? -12.064 2.228 6.983 1.00 90.25 100 THR A N 1
ATOM 829 C CA . THR A 1 100 ? -13.115 1.856 6.033 1.00 90.25 100 THR A CA 1
ATOM 830 C C . THR A 1 100 ? -13.476 0.373 6.181 1.00 90.25 100 THR A C 1
ATOM 832 O O . THR A 1 100 ? -12.623 -0.506 6.087 1.00 90.25 100 THR A O 1
ATOM 835 N N . ASN A 1 101 ? -14.754 0.065 6.439 1.00 89.19 101 ASN A N 1
ATOM 836 C CA . ASN A 1 101 ? -15.232 -1.302 6.714 1.00 89.19 101 ASN A CA 1
ATOM 837 C C . ASN A 1 101 ? -14.521 -2.015 7.892 1.00 89.19 101 ASN A C 1
ATOM 839 O O . ASN A 1 101 ? -14.373 -3.246 7.883 1.00 89.19 101 ASN A O 1
ATOM 843 N N . GLY A 1 102 ? -14.102 -1.265 8.920 1.00 89.25 102 GLY A N 1
ATOM 844 C CA . GLY A 1 102 ? -13.307 -1.774 10.042 1.00 89.25 102 GLY A CA 1
ATOM 845 C C . GLY A 1 102 ? -13.883 -3.008 10.745 1.00 89.25 102 GLY A C 1
ATOM 846 O O . GLY A 1 102 ? -13.146 -3.957 11.017 1.00 89.25 102 GLY A O 1
ATOM 847 N N . ASP A 1 103 ? -15.200 -3.078 10.956 1.00 91.56 103 ASP A N 1
ATOM 848 C CA . ASP A 1 103 ? -15.839 -4.219 11.630 1.00 91.56 103 ASP A CA 1
ATOM 849 C C . ASP A 1 103 ? -15.648 -5.545 10.886 1.00 91.56 103 ASP A C 1
ATOM 851 O O . ASP A 1 103 ? -15.357 -6.582 11.491 1.00 91.56 103 ASP A O 1
ATOM 855 N N . LYS A 1 104 ? -15.777 -5.525 9.555 1.00 93.12 104 LYS A N 1
ATOM 856 C CA . LYS A 1 104 ? -15.599 -6.716 8.714 1.00 93.12 104 LYS A CA 1
ATOM 857 C C . LYS A 1 104 ? -14.149 -7.192 8.761 1.00 93.12 104 LYS A C 1
ATOM 859 O O . LYS A 1 104 ? -13.900 -8.395 8.880 1.00 93.12 104 LYS A O 1
ATOM 864 N N . LEU A 1 105 ? -13.204 -6.255 8.703 1.00 92.69 105 LEU A N 1
ATOM 865 C CA . LEU A 1 105 ? -11.775 -6.548 8.780 1.00 92.69 105 LEU A CA 1
ATOM 866 C C . LEU A 1 105 ? -11.384 -7.091 10.159 1.00 92.69 105 LEU A C 1
ATOM 868 O O . LEU A 1 105 ? -10.660 -8.084 10.243 1.00 92.69 105 LEU A O 1
ATOM 872 N N . LEU A 1 106 ? -11.929 -6.524 11.237 1.00 92.88 106 LEU A N 1
ATOM 873 C CA . LEU A 1 106 ? -11.681 -6.998 12.596 1.00 92.88 106 LEU A CA 1
ATOM 874 C C . LEU A 1 106 ? -12.254 -8.387 12.858 1.00 92.88 106 LEU A C 1
ATOM 876 O O . LEU A 1 106 ? -11.607 -9.186 13.534 1.00 92.88 106 LEU A O 1
ATOM 880 N N . ARG A 1 107 ? -13.442 -8.707 12.331 1.00 92.38 107 ARG A N 1
ATOM 881 C CA . ARG A 1 107 ? -14.009 -10.062 12.445 1.00 92.38 107 ARG A CA 1
ATOM 882 C C . ARG A 1 107 ? -13.072 -11.101 11.831 1.00 92.38 107 ARG A C 1
ATOM 884 O O . ARG A 1 107 ? -12.788 -12.108 12.475 1.00 92.38 107 ARG A O 1
ATOM 891 N N . ARG A 1 108 ? -12.541 -10.822 10.634 1.00 92.06 108 ARG A N 1
ATOM 892 C CA . ARG A 1 108 ? -11.559 -11.687 9.956 1.00 92.06 108 ARG A CA 1
ATOM 893 C C . ARG A 1 108 ? -10.264 -11.801 10.755 1.00 92.06 108 ARG A C 1
ATOM 895 O O . ARG A 1 108 ? -9.831 -12.91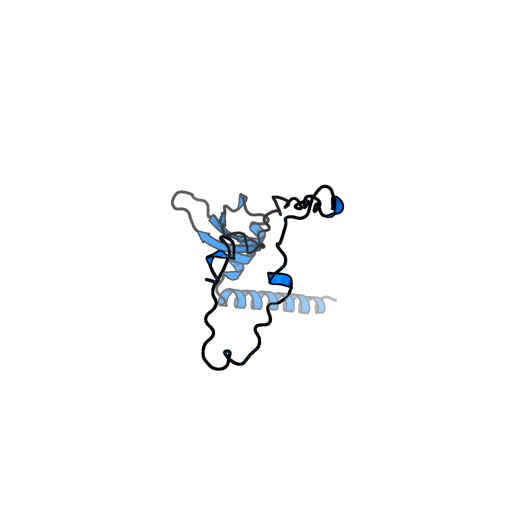0 11.040 1.00 92.06 108 ARG A O 1
ATOM 902 N N . PHE A 1 109 ? -9.708 -10.677 11.203 1.00 93.31 109 PHE A N 1
ATOM 903 C CA . PHE A 1 109 ? -8.487 -10.652 12.011 1.00 93.31 109 PHE A CA 1
ATOM 904 C C . PHE A 1 109 ? -8.619 -11.458 13.313 1.00 93.31 109 PHE A C 1
ATOM 906 O O . PHE A 1 109 ? -7.759 -12.273 13.645 1.00 93.31 109 PHE A O 1
ATOM 913 N N . ARG A 1 110 ? -9.731 -11.285 14.041 1.00 91.56 110 ARG A N 1
ATOM 914 C CA . ARG A 1 110 ? -10.011 -12.045 15.268 1.00 91.56 110 ARG A CA 1
ATOM 915 C C . ARG A 1 110 ? -10.177 -13.531 14.986 1.00 91.56 110 ARG A C 1
ATOM 917 O O . ARG A 1 110 ? -9.729 -14.328 15.796 1.00 91.56 110 ARG A O 1
ATOM 924 N N . HIS A 1 111 ? -10.811 -13.895 13.871 1.00 88.31 111 HIS A N 1
ATOM 925 C CA . HIS A 1 111 ? -10.958 -15.287 13.453 1.00 88.31 111 HIS A CA 1
ATOM 926 C C . HIS A 1 111 ? -9.603 -15.931 13.124 1.00 88.31 111 HIS A C 1
ATOM 928 O O . HIS A 1 111 ? -9.327 -17.038 13.577 1.00 88.31 111 HIS A O 1
ATOM 934 N N . GLU A 1 112 ? -8.736 -15.224 12.393 1.00 87.81 112 GLU A N 1
ATOM 935 C CA . GLU A 1 112 ? -7.388 -15.691 12.047 1.00 87.81 112 GLU A CA 1
ATOM 936 C C . GLU A 1 112 ? -6.511 -15.927 13.284 1.00 87.81 112 GLU A C 1
ATOM 938 O O . GLU A 1 112 ? -5.793 -16.923 13.327 1.00 87.81 112 GLU A O 1
ATOM 943 N N . ARG A 1 113 ? -6.603 -15.060 14.306 1.00 86.94 113 ARG A N 1
ATOM 944 C CA . ARG A 1 113 ? -5.840 -15.195 15.561 1.00 86.94 113 ARG A CA 1
ATOM 945 C C . ARG A 1 113 ? -6.315 -16.313 16.488 1.00 86.94 113 ARG A C 1
ATOM 947 O O . ARG A 1 113 ? -5.629 -16.588 17.472 1.00 86.94 113 ARG A O 1
ATOM 954 N N . ARG A 1 114 ? -7.478 -16.926 16.249 1.00 84.06 114 ARG A N 1
ATOM 955 C CA . ARG A 1 114 ? -7.926 -18.039 17.098 1.00 84.06 114 ARG A CA 1
ATOM 956 C C . ARG A 1 114 ? -6.975 -19.231 16.926 1.00 84.06 114 ARG A C 1
ATOM 958 O O . ARG A 1 114 ? -6.563 -19.495 15.796 1.00 84.06 114 ARG A O 1
ATOM 965 N N . PRO A 1 115 ? -6.652 -19.957 18.010 1.00 83.62 115 PRO A N 1
ATOM 966 C CA . PRO A 1 115 ? -5.862 -21.178 17.913 1.00 83.62 115 PRO A CA 1
ATOM 967 C C . PRO A 1 115 ? -6.575 -22.205 17.027 1.00 83.62 115 PRO A C 1
ATOM 969 O O . PRO A 1 115 ? -7.808 -22.264 16.995 1.00 83.62 115 PRO A O 1
ATOM 972 N N . GLU A 1 116 ? -5.797 -23.008 16.307 1.00 77.31 116 GLU A N 1
ATOM 973 C CA . GLU A 1 116 ? -6.308 -23.933 15.288 1.00 77.31 116 GLU A CA 1
ATOM 974 C C . GLU A 1 116 ? -7.294 -24.957 15.869 1.00 77.31 116 GLU A C 1
ATOM 976 O O . GLU A 1 116 ? -8.329 -25.244 15.273 1.00 77.31 116 GLU A O 1
ATOM 981 N N . GLU A 1 117 ? -7.061 -25.397 17.106 1.00 72.62 117 GLU A N 1
ATOM 982 C CA . GLU A 1 117 ? -7.959 -26.285 17.853 1.00 72.62 117 GLU A CA 1
ATOM 983 C C . GLU A 1 117 ? -9.388 -25.737 17.976 1.00 72.62 117 GLU A C 1
ATOM 985 O O . GLU A 1 117 ? -10.366 -26.483 17.893 1.00 72.62 117 GLU A O 1
ATOM 990 N N . TYR A 1 118 ? -9.534 -24.419 18.146 1.00 73.62 118 TYR A N 1
ATOM 991 C CA . TYR A 1 118 ? -10.845 -23.779 18.220 1.00 73.62 118 TYR A CA 1
ATOM 992 C C . TYR A 1 118 ? -11.542 -23.775 16.854 1.00 73.62 118 TYR A C 1
ATOM 994 O O . TYR A 1 118 ? -12.763 -23.926 16.780 1.00 73.62 118 TYR A O 1
ATOM 1002 N N . LYS A 1 119 ? -10.776 -23.629 15.765 1.00 71.81 119 LYS A N 1
ATOM 1003 C CA . LYS A 1 119 ? -11.309 -23.666 14.397 1.00 71.81 119 LYS A CA 1
ATOM 1004 C C . LYS A 1 119 ? -11.812 -25.065 14.053 1.00 71.81 119 LYS A C 1
ATOM 1006 O O . LYS A 1 119 ? -12.919 -25.182 13.539 1.00 71.81 119 LYS A O 1
ATOM 1011 N N . ILE A 1 120 ? -11.061 -26.105 14.426 1.00 73.00 120 ILE A N 1
ATOM 1012 C CA . ILE A 1 120 ? -11.447 -27.509 14.220 1.00 73.00 120 ILE A CA 1
ATOM 1013 C C . ILE A 1 120 ? -12.730 -27.834 14.997 1.00 73.00 120 ILE A C 1
ATOM 1015 O O . ILE A 1 120 ? -13.685 -28.341 14.414 1.00 73.00 120 ILE A O 1
ATOM 1019 N N . LYS A 1 121 ? -12.806 -27.480 16.289 1.00 70.12 121 LYS A N 1
ATOM 1020 C CA . LYS A 1 121 ? -14.010 -27.718 17.109 1.00 70.12 121 LYS A CA 1
ATOM 1021 C C . LYS A 1 121 ? -15.245 -27.020 16.545 1.00 70.12 121 LYS A C 1
ATOM 1023 O O . LYS A 1 121 ? -16.308 -27.629 16.463 1.00 70.12 121 LYS A O 1
ATOM 1028 N N . HIS A 1 122 ? -15.111 -25.757 16.140 1.00 69.25 122 HIS A N 1
ATOM 1029 C CA . HIS A 1 122 ? -16.227 -25.014 15.562 1.00 69.25 122 HIS A CA 1
ATOM 1030 C C . HIS A 1 122 ? -16.626 -25.561 14.186 1.00 69.25 122 HIS A C 1
ATOM 1032 O O . HIS A 1 122 ? -17.813 -25.640 13.894 1.00 69.25 122 HIS A O 1
ATOM 1038 N N . TYR A 1 123 ? -15.666 -25.973 13.355 1.00 72.00 123 TYR A N 1
ATOM 1039 C CA . TYR A 1 123 ? -15.944 -26.583 12.056 1.00 72.00 123 TYR A CA 1
ATOM 1040 C C . TYR A 1 123 ? -16.683 -27.918 12.202 1.00 72.00 123 TYR A C 1
ATOM 1042 O O . TYR A 1 123 ? -17.723 -28.102 11.575 1.00 72.00 123 TYR A O 1
ATOM 1050 N N . CYS A 1 124 ? -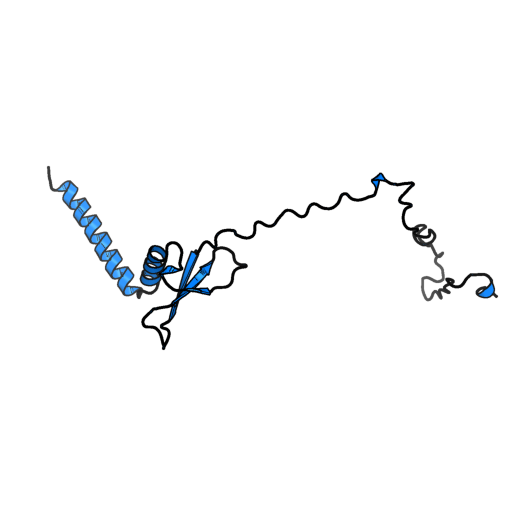16.221 -28.809 13.087 1.00 66.31 124 CYS A N 1
ATOM 1051 C CA . CYS A 1 124 ? -16.914 -30.065 13.380 1.00 66.31 124 CYS A CA 1
ATOM 1052 C C . CYS A 1 124 ? -18.326 -29.824 13.932 1.00 66.31 124 CYS A C 1
ATOM 1054 O O . CYS A 1 124 ? -19.256 -30.518 13.534 1.00 66.31 124 CYS A O 1
ATOM 1056 N N . ALA A 1 125 ? -18.510 -28.819 14.797 1.00 68.81 125 ALA A N 1
ATOM 1057 C CA . ALA A 1 125 ? -19.824 -28.459 15.330 1.00 68.81 125 ALA A CA 1
ATOM 1058 C C . ALA A 1 125 ? -20.769 -27.880 14.261 1.00 68.81 125 ALA A C 1
ATOM 1060 O O . ALA A 1 125 ? -21.955 -28.199 14.268 1.00 68.81 125 ALA A O 1
ATOM 1061 N N . SER A 1 126 ? -20.265 -27.050 13.341 1.00 72.75 126 SER A N 1
ATOM 1062 C CA . SER A 1 126 ? -21.040 -26.537 12.203 1.00 72.75 126 SER A CA 1
ATOM 1063 C C . SER A 1 126 ? -21.432 -27.665 11.248 1.00 72.75 126 SER A C 1
ATOM 1065 O O . SER A 1 126 ? -22.606 -27.805 10.934 1.00 72.75 126 SER A O 1
ATOM 1067 N N . ARG A 1 127 ? -20.483 -28.538 10.886 1.00 76.62 127 ARG A N 1
ATOM 1068 C CA . ARG A 1 127 ? -20.719 -29.695 10.011 1.00 76.62 127 ARG A CA 1
ATOM 1069 C C . ARG A 1 127 ? -21.749 -30.665 10.599 1.00 76.62 127 ARG A C 1
ATOM 1071 O O . ARG A 1 127 ? -22.588 -31.171 9.871 1.00 76.62 127 ARG A O 1
ATOM 1078 N N . LEU A 1 128 ? -21.701 -30.904 11.912 1.00 68.88 128 LEU A N 1
ATOM 1079 C CA . LEU A 1 128 ? -22.688 -31.727 12.619 1.00 68.88 128 LEU A CA 1
ATOM 1080 C C . LEU A 1 128 ? -24.091 -31.117 12.574 1.00 68.88 128 LEU A C 1
ATOM 1082 O O . LEU A 1 128 ? -25.055 -31.854 12.399 1.00 68.88 128 LEU A O 1
ATOM 1086 N N . LYS A 1 129 ? -24.216 -29.792 12.714 1.00 71.62 129 LYS A N 1
ATOM 1087 C CA . LYS A 1 129 ? -25.509 -29.104 12.594 1.00 71.62 129 LYS A CA 1
ATOM 1088 C C . LYS A 1 129 ? -26.072 -29.200 11.183 1.00 71.62 129 LYS A C 1
ATOM 1090 O O . LYS A 1 129 ? -27.237 -29.553 11.050 1.00 71.62 129 LYS A O 1
ATOM 1095 N N . ASP A 1 130 ? -25.236 -28.982 10.169 1.00 75.12 130 ASP A N 1
ATOM 1096 C CA . ASP A 1 130 ? -25.641 -29.108 8.767 1.00 75.12 130 ASP A CA 1
ATOM 1097 C C . ASP A 1 130 ? -26.148 -30.531 8.478 1.00 75.12 130 ASP A C 1
ATOM 1099 O O . ASP A 1 130 ? -27.229 -30.692 7.921 1.00 75.12 130 ASP A O 1
ATOM 1103 N N . SER A 1 131 ? -25.437 -31.566 8.949 1.00 71.94 131 SER A N 1
ATOM 1104 C CA . SER A 1 131 ? -25.871 -32.964 8.805 1.00 71.94 131 SER A CA 1
ATOM 1105 C C . SER A 1 131 ? -27.184 -33.268 9.537 1.00 71.94 131 SER A C 1
ATOM 1107 O O . SER A 1 131 ? -28.010 -34.018 9.026 1.00 71.94 131 SER A O 1
ATOM 1109 N N . ILE A 1 132 ? -27.399 -32.710 10.733 1.00 73.19 132 ILE A N 1
ATOM 1110 C CA . ILE A 1 132 ? -28.642 -32.905 11.500 1.00 73.19 132 ILE A CA 1
ATOM 1111 C C . ILE A 1 132 ? -29.824 -32.207 10.815 1.00 73.19 132 ILE A C 1
ATOM 1113 O O . ILE A 1 132 ? -30.908 -32.782 10.742 1.00 73.19 132 ILE A O 1
ATOM 1117 N N . GLU A 1 133 ? -29.628 -30.998 10.287 1.00 76.56 133 GLU A N 1
ATOM 1118 C CA . GLU A 1 133 ? -30.648 -30.288 9.507 1.00 76.56 133 GLU A CA 1
ATOM 1119 C C . GLU A 1 133 ? -30.974 -31.017 8.201 1.00 76.56 133 GLU A C 1
ATOM 1121 O O . GLU A 1 133 ? -32.135 -31.073 7.797 1.00 76.56 133 GLU A O 1
ATOM 1126 N N . GLU A 1 134 ? -29.971 -31.608 7.552 1.00 75.88 134 GLU A N 1
ATOM 1127 C CA . GLU A 1 134 ? -30.161 -32.410 6.349 1.00 75.88 134 GLU A CA 1
ATOM 1128 C C . GLU A 1 134 ? -30.985 -33.662 6.656 1.00 75.88 134 GLU A C 1
ATOM 1130 O O . GLU A 1 134 ? -31.988 -33.889 5.993 1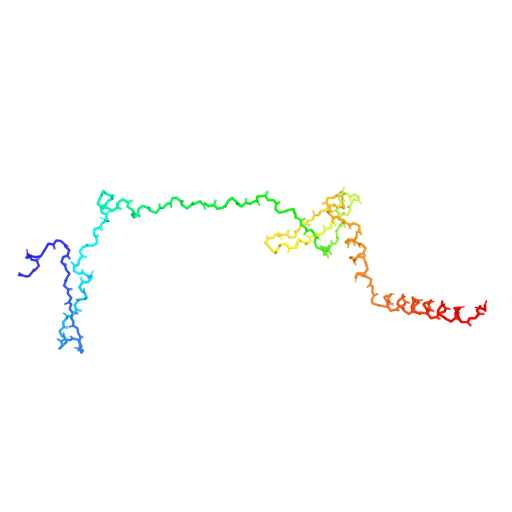.00 75.88 134 GLU A O 1
ATOM 1135 N N . ILE A 1 135 ? -30.653 -34.403 7.718 1.00 74.12 135 ILE A N 1
ATOM 1136 C CA . ILE A 1 135 ? -31.416 -35.576 8.176 1.00 74.12 135 ILE A CA 1
ATOM 1137 C C . ILE A 1 135 ? -32.844 -35.188 8.599 1.00 74.12 135 ILE A C 1
ATOM 1139 O O . ILE A 1 135 ? -33.796 -35.894 8.274 1.00 74.12 135 ILE A O 1
ATOM 1143 N N . GLY A 1 136 ? -33.022 -34.041 9.260 1.00 71.12 136 GLY A N 1
ATOM 1144 C CA . GLY A 1 136 ? -34.335 -33.527 9.660 1.00 71.12 136 GLY A CA 1
ATOM 1145 C C . GLY A 1 136 ? -35.277 -33.244 8.483 1.00 71.12 136 GLY A C 1
ATOM 1146 O O . GLY A 1 136 ? -36.484 -33.428 8.624 1.00 71.12 136 GLY A O 1
ATOM 1147 N N . LYS A 1 137 ? -34.747 -32.883 7.304 1.00 73.50 137 LYS A N 1
ATOM 1148 C CA . LYS A 1 137 ? -35.542 -32.702 6.071 1.00 73.50 137 LYS A CA 1
ATOM 1149 C C . LYS A 1 137 ? -36.113 -34.008 5.515 1.00 73.50 137 LYS A C 1
ATOM 1151 O O . LYS A 1 137 ? -37.087 -33.956 4.777 1.00 73.50 137 LYS A O 1
ATOM 1156 N N . TRP A 1 138 ? -35.532 -35.156 5.865 1.00 63.69 138 TRP A N 1
ATOM 1157 C CA . TRP A 1 138 ? -36.018 -36.479 5.452 1.00 63.69 138 TRP A CA 1
ATOM 1158 C C . TRP A 1 138 ? -36.968 -37.122 6.475 1.00 63.69 138 TRP A C 1
ATOM 1160 O O . TRP A 1 138 ? -37.508 -38.191 6.204 1.00 63.69 138 TRP A O 1
ATOM 1170 N N . ILE A 1 139 ? -37.160 -36.507 7.650 1.00 64.62 139 ILE A N 1
ATOM 1171 C CA . ILE A 1 139 ? -37.901 -37.094 8.784 1.00 64.62 139 ILE A CA 1
ATOM 1172 C C . ILE A 1 139 ? -39.302 -36.478 8.974 1.00 64.62 139 ILE A C 1
ATOM 1174 O O . ILE A 1 139 ? -40.094 -37.007 9.752 1.00 64.62 139 ILE A O 1
ATOM 1178 N N . ILE A 1 140 ? -39.667 -35.424 8.238 1.00 56.78 140 ILE A N 1
ATOM 1179 C CA . ILE A 1 140 ? -41.026 -34.856 8.282 1.00 56.78 140 ILE A CA 1
ATOM 1180 C C . ILE A 1 140 ? -41.703 -35.072 6.914 1.00 56.78 140 ILE A C 1
ATOM 1182 O O . ILE A 1 140 ? -41.196 -34.523 5.934 1.00 56.78 140 ILE A O 1
ATOM 1186 N N . PRO A 1 141 ? -42.781 -35.883 6.827 1.00 55.62 141 PRO A N 1
ATOM 1187 C CA . PRO A 1 141 ? -43.571 -36.063 5.605 1.00 55.62 141 PRO A CA 1
ATOM 1188 C C . PRO A 1 141 ? -44.382 -34.818 5.223 1.00 55.62 141 PRO A C 1
ATOM 1190 O O . PRO A 1 141 ? -44.750 -34.037 6.133 1.00 55.62 141 PRO A O 1
#

Secondary structure (DSSP, 8-state):
--TTTS-TT-------GGGTTS-----HHHHS--PPPPTTTTGGGSPPP-------S-----EEEEEEEEE-TT-SSEEEEEEESSTTSPPEEEEGGGSTTHHHHHHHHHHHTS-HHHHHHHHHHHHHHHHHHHHHHTT--

Organism: NCBI:txid1389203

Sequence (141 aa):
MIKELHGPNAVQLELTGEVVNKQPNFPVSLIKPYSSSDKELFSLRNKPPLEVPHLEEGEEQKTVKVHKERRTRNKKEREYLVRYRNPTQEDKWLLLKDITNGDKLLRRFRHERRPEEYKIKHYCASRLKDSIEEIGKWIIP

Foldseek 3Di:
DVVVVDPPPDDDDDDDDPCVPPDDDDDPVVVDDDDDPDCVVCVVPPDPPPPDPPDPPDPDFAWDAFDDWDDDPPDPFIWTFTDTPDPPDDTDTDGCVPHDVSVVRVVVVVVVPDPVVVVVVVVVVVVVVVVVVVVVVVVDD

pLDDT: mean 78.52, std 10.35, range [49.97, 95.31]

=== Feature glossary ===
Feature key, reading from the visual/contextual features back to the raw sequence:

Rendered structure images. Six rendered views show the 3D structure from the faces of a cube — i.e. along ±x, ±y, ±z. Rendering representation is drawn randomly per protein from cartoon (secondary-structure ribbons), sticks (backbone bonds), or molecular surface; coloring is either N→C rainbow (blue at the N-terminus through red at the C-terminus) or one color per chain.

Contact-map, Ramachandran, and PAE plots. The contact map is a binary N×N matrix image: pixel (i, j) is dark where Cα_i and Cα_j are within 8 Å and |i−j|>4. Because the |i−j|>4 filter removes local helical contacts, off-diagonal stripes parallel to the main diagonal indicate parallel β-sheets; stripes perpendicular to it indicate antiparallel β-sheets. The Ramachandran plot scatters every residue's (φ, ψ) pair against the sterically allowed regions. The PAE heatmap renders the predicted-aligned-error matrix.

InterPro / GO / CATH / organism. Database cross-references. InterPro integrates a dozen domain/family signature databases into unified entries with residue-range hits. GO terms attach function/process/location labels with evidence codes. CATH codes position the fold in a four-level structural taxonomy. Organism is the NCBI-taxonomy species name.

Nearest PDB structures. The Foldseek neighbor list gives the closest experimentally determined structures in the PDB, ranked by structural alignment. TM-score near 1 means near-identical fold; near 0.3 means only rough topology match. This is how one finds what a novel AlphaFold prediction most resembles in the solved-structure universe.

Predicted aligned error. PAE(i, j) answers: if I align the predicted and true structures on residue i, how far off (in Å) do I expect residue j to be? A block-diagonal PAE matrix with low values on the blocks and high values off-diagonal is the signature of a multi-domain protein with confidently predicted domains but uncertain inter-domain orientation.

Solvent-accessible surface area. Accessible surface area quantifies burial. A residue with SASA near zero is packed into the hydrophobic core; one with SASA >100 Å² sits on the surface. Computed here via the Shrake–Rupley numerical algorithm with a 1.4 Å probe.

B-factor. B-factor (Debye–Waller factor) reflects atomic displacement in the crystal lattice. It is an experimental observable (units Å²), not a prediction; low values mean the atom is pinned down, high values mean it moves or is heterogeneous across the crystal.

pLDDT. For AlphaFold models, the B-factor field carries pLDDT — the model's own estimate of local accuracy on a 0–100 scale. Regions with pLDDT<50 should be treated as essentially unmodeled; they often correspond to intrinsically disordered segments.

Backbone torsions (φ/ψ). φ (phi) and ψ (psi) are the two rotatable backbone dihedrals per residue: φ is the C(i-1)–N–Cα–C torsion, ψ is the N–Cα–C–N(i+1) torsion, both in degrees on (−180°, 180°]. α-helical residues cluster near (−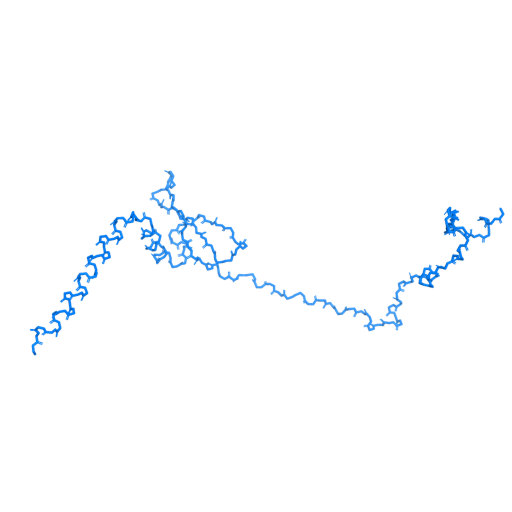60°, −45°); β-strand residues near (−120°, +130°). A Ramachandran plot is simply a scatter of (φ, ψ) for every residue.

Radius of gyration, Cα contacts, bounding box. Radius of gyration (Rg) is the root-mean-square distance of Cα atoms from their centroid — a single number for overall size and compactness. A globular domain of N residues has Rg ≈ 2.2·N^0.38 Å; an extended or disordered chain has a much larger Rg. The Cα contact count is the number of residue pairs whose Cα atoms are within 8 Å and are more than four positions apart in sequence — a standard proxy for tertiary packing density. The bounding box is the smallest axis-aligned box enclosing all Cα atoms.

Secondary structure (3-state, P-SEA). Three-state secondary structure (P-SEA) collapses the eight DSSP classes into helix (a), strand (b), and coil (c). P-SEA assigns these from Cα geometry alone — distances and angles — without requiring backbone oxygens, so it works on any Cα trace.

Secondary structure (8-state, DSSP). DSSP 8-state secondary structure assigns each residue one of H (α-helix), G (3₁₀-helix), I (π-helix), E (extended β-strand), B (isolated β-bridge), T (hydrogen-bonded turn), S (bend), or '-' (coil). The assignment is computed from backbone hydrogen-bond geometry via the Kabsch–Sander algorithm.

Foldseek 3Di. A 3Di character summarizes, for eac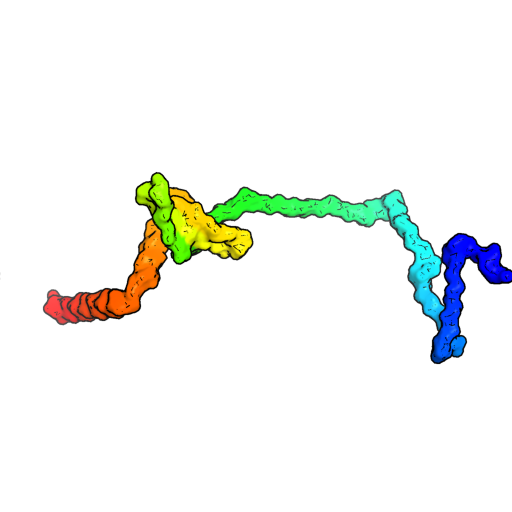h residue, the relative orientation of the Cα frame of its nearest spatial neighbor. Because it encodes fold topology rather than chemistry, 3Di alignments detect remote structural similarity that sequence alignment misses.

mmCIF coordinates. The mmCIF block holds the 3D Cartesian coordinates of each backbone atom (N, Cα, C, O) in ångströms. mmCIF is the PDB's canonical archive format — a tagged-loop text representation of the atomic model.

Sequence. Sequence gives the chain of amino acids in standard one-letter code (A=alanine, C=cysteine, …, Y=tyrosine), read N→C. It is the only feature that is directly encoded by the gene; all structural features are derived from the folded form of this sequence.